Protein AF-A0A495YGP8-F1 (afdb_monomer_lite)

Structure (mmCIF, N/CA/C/O backbone):
data_AF-A0A495YGP8-F1
#
_entry.id   AF-A0A495YGP8-F1
#
loop_
_atom_site.group_PDB
_atom_site.id
_atom_site.type_symbol
_atom_site.label_atom_id
_atom_site.label_alt_id
_atom_site.label_comp_id
_atom_site.label_asym_id
_atom_site.label_entity_id
_atom_site.label_seq_id
_atom_site.pdbx_PDB_ins_code
_atom_site.Cartn_x
_atom_site.Cartn_y
_atom_site.Cartn_z
_atom_site.occupancy
_atom_site.B_iso_or_equiv
_atom_site.auth_seq_id
_atom_site.auth_comp_id
_atom_site.auth_asym_id
_atom_site.auth_atom_id
_atom_site.pdbx_PDB_model_num
ATOM 1 N N . MET A 1 1 ? -3.779 8.834 16.947 1.00 56.94 1 MET A N 1
ATOM 2 C CA . MET A 1 1 ? -3.362 7.499 16.463 1.00 56.94 1 MET A CA 1
ATOM 3 C C . MET A 1 1 ? -3.998 7.220 15.107 1.00 56.94 1 MET A C 1
ATOM 5 O O . MET 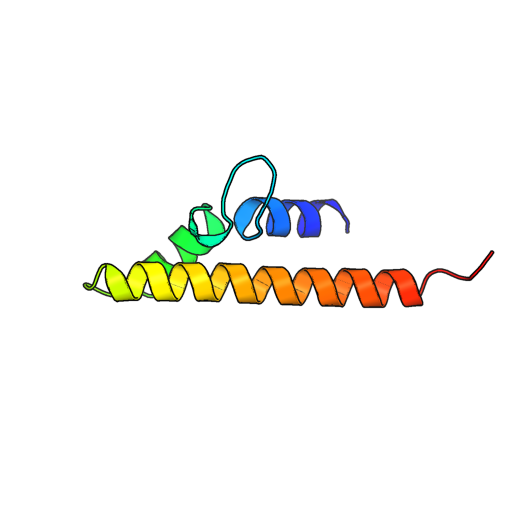A 1 1 ? -3.260 6.939 14.179 1.00 56.94 1 MET A O 1
ATOM 9 N N . GLU A 1 2 ? -5.304 7.475 14.969 1.00 80.81 2 GLU A N 1
ATOM 10 C CA . GLU A 1 2 ? -6.062 7.474 13.700 1.00 80.81 2 GLU A CA 1
ATOM 11 C C . GLU A 1 2 ? -5.362 8.169 12.522 1.00 80.81 2 GLU A C 1
ATOM 13 O O . GLU A 1 2 ? -5.097 7.529 11.517 1.00 80.81 2 GLU A O 1
ATOM 18 N N . ALA A 1 3 ? -4.959 9.441 12.661 1.00 88.25 3 ALA A N 1
ATOM 19 C CA . ALA A 1 3 ? -4.445 10.221 11.527 1.00 88.25 3 ALA A CA 1
ATOM 20 C C . ALA A 1 3 ? -3.245 9.582 10.795 1.00 88.25 3 ALA A C 1
ATOM 22 O O . ALA A 1 3 ? -3.134 9.703 9.578 1.00 88.25 3 ALA A O 1
ATOM 23 N N . GLY A 1 4 ? -2.360 8.888 11.522 1.00 90.56 4 GLY A N 1
ATOM 24 C CA . GLY A 1 4 ? -1.223 8.186 10.921 1.00 90.56 4 GLY A CA 1
ATOM 25 C C . GLY A 1 4 ? -1.645 6.934 10.149 1.00 90.56 4 GLY A C 1
ATOM 26 O O . GLY A 1 4 ? -1.151 6.702 9.050 1.00 90.56 4 GLY A O 1
ATOM 27 N N . LEU A 1 5 ? -2.597 6.167 10.688 1.00 91.62 5 LEU A N 1
ATOM 28 C CA . LEU A 1 5 ? -3.156 4.988 10.020 1.00 91.62 5 LEU A CA 1
ATOM 29 C C . LEU A 1 5 ? -3.978 5.394 8.793 1.00 91.62 5 LEU A C 1
ATOM 31 O O . LEU A 1 5 ? -3.818 4.799 7.733 1.00 91.62 5 LEU A O 1
ATOM 35 N N . SER A 1 6 ? -4.771 6.464 8.891 1.00 92.94 6 SER A N 1
ATOM 36 C CA . SER A 1 6 ? -5.502 7.022 7.750 1.00 92.94 6 SER A CA 1
ATOM 37 C C . SER A 1 6 ? -4.557 7.513 6.651 1.00 92.94 6 SER A C 1
ATOM 39 O O . SER A 1 6 ? -4.828 7.307 5.471 1.00 92.94 6 SER A O 1
ATOM 41 N N . ALA A 1 7 ? -3.432 8.140 7.016 1.00 95.06 7 ALA A N 1
ATOM 42 C CA . ALA A 1 7 ? -2.423 8.556 6.046 1.00 95.06 7 ALA A CA 1
ATOM 43 C C . ALA A 1 7 ? -1.755 7.352 5.364 1.00 95.06 7 ALA A C 1
ATOM 45 O O . ALA A 1 7 ? -1.581 7.367 4.148 1.00 95.06 7 ALA A O 1
ATOM 46 N N . LEU A 1 8 ? -1.423 6.299 6.119 1.00 95.75 8 LEU A N 1
ATOM 47 C CA . LEU A 1 8 ? -0.894 5.056 5.552 1.00 95.75 8 LEU A CA 1
ATOM 48 C C . LEU A 1 8 ? -1.896 4.411 4.591 1.00 95.75 8 LEU A C 1
ATOM 50 O O . LEU A 1 8 ? -1.521 4.097 3.463 1.00 95.75 8 LEU A O 1
ATOM 54 N N . HIS A 1 9 ? -3.165 4.310 4.990 1.00 96.44 9 HIS A N 1
ATOM 55 C CA . HIS A 1 9 ? -4.231 3.784 4.142 1.00 96.44 9 HIS A CA 1
ATOM 56 C C . HIS A 1 9 ? -4.330 4.571 2.832 1.00 96.44 9 HIS A C 1
ATOM 58 O O . HIS A 1 9 ? -4.218 4.015 1.743 1.00 96.44 9 HIS A O 1
ATOM 64 N N . ARG A 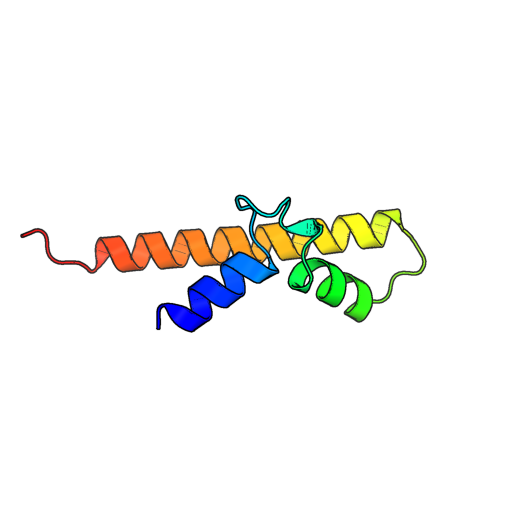1 10 ? -4.423 5.901 2.921 1.00 96.69 10 ARG A N 1
ATOM 65 C CA . ARG A 1 10 ? -4.516 6.769 1.742 1.00 96.69 10 ARG A CA 1
ATOM 66 C C . ARG A 1 10 ? -3.295 6.679 0.822 1.00 96.69 10 ARG A C 1
ATOM 68 O O . ARG A 1 10 ? -3.422 6.976 -0.358 1.00 96.69 10 ARG A O 1
ATOM 75 N N . CYS A 1 11 ? -2.119 6.320 1.331 1.00 97.69 11 CYS A N 1
ATOM 76 C CA . CYS A 1 11 ? -0.888 6.275 0.540 1.00 97.69 11 CYS A CA 1
ATOM 77 C C . CYS A 1 11 ? -0.581 4.907 -0.085 1.00 97.69 11 CYS A C 1
ATOM 79 O O . CYS A 1 11 ? 0.224 4.875 -1.017 1.00 97.69 11 CYS A O 1
ATOM 81 N N . PHE A 1 12 ? -1.164 3.814 0.417 1.00 98.31 12 PHE A N 1
ATOM 82 C CA . PHE A 1 12 ? -0.778 2.446 0.032 1.00 98.31 12 PHE A CA 1
ATOM 83 C C . PHE A 1 12 ? -1.945 1.485 -0.230 1.00 98.31 12 PHE A C 1
ATOM 85 O O . PHE A 1 12 ? -1.749 0.503 -0.940 1.00 98.31 12 PHE A O 1
ATOM 92 N N . CYS A 1 13 ? -3.121 1.722 0.345 1.00 97.94 13 CYS A N 1
ATOM 93 C CA . CYS A 1 13 ? -4.252 0.789 0.323 1.00 97.94 13 CYS A CA 1
ATOM 94 C C . CYS A 1 13 ? -5.232 1.113 -0.796 1.00 97.94 13 CYS A C 1
ATOM 96 O O . CYS A 1 13 ? -5.244 2.244 -1.273 1.00 97.94 13 CYS A O 1
ATOM 98 N N . ASP A 1 14 ? -6.077 0.165 -1.185 1.00 98.12 14 ASP A N 1
ATOM 99 C CA . ASP A 1 14 ? -7.197 0.448 -2.086 1.00 98.12 14 ASP A CA 1
ATOM 100 C C . ASP A 1 14 ? -8.219 1.351 -1.371 1.00 98.12 14 ASP A C 1
ATOM 102 O O . ASP A 1 14 ? -8.550 1.137 -0.205 1.00 98.12 14 ASP A O 1
ATOM 106 N N . ASP A 1 15 ? -8.722 2.384 -2.048 1.00 95.31 15 ASP A N 1
ATOM 107 C CA . ASP A 1 15 ? -9.881 3.158 -1.579 1.00 95.31 15 ASP A CA 1
ATOM 108 C C . ASP A 1 15 ? -10.649 3.776 -2.760 1.00 95.31 15 ASP A C 1
ATOM 110 O O . ASP A 1 15 ? -10.371 3.495 -3.925 1.00 95.31 15 ASP A O 1
ATOM 114 N N . GLU A 1 16 ? -11.625 4.637 -2.465 1.00 95.12 16 GLU A N 1
ATOM 115 C CA . GLU A 1 16 ? -12.433 5.341 -3.470 1.00 95.12 16 GLU A CA 1
ATOM 116 C C . GLU A 1 16 ? -11.622 6.210 -4.453 1.00 95.12 16 GLU A C 1
ATOM 118 O O . GLU A 1 16 ? -12.149 6.629 -5.483 1.00 95.12 16 GLU A O 1
ATOM 123 N N . HIS A 1 17 ? -10.351 6.491 -4.157 1.00 93.00 17 HIS A N 1
ATOM 124 C CA . HIS A 1 17 ? -9.459 7.284 -4.997 1.00 93.00 17 HIS A CA 1
ATOM 125 C C . HIS A 1 17 ? -8.540 6.440 -5.891 1.00 93.00 17 HIS A C 1
ATOM 127 O 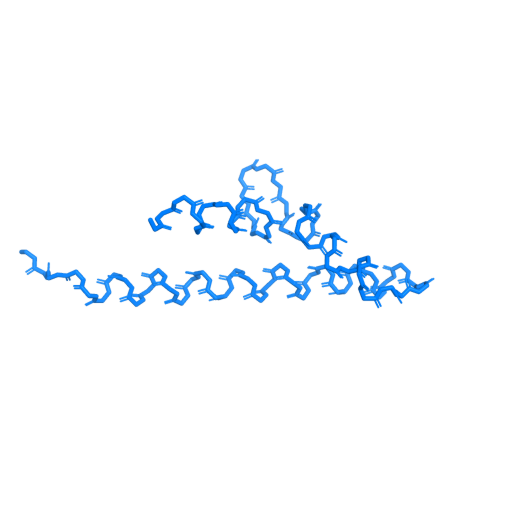O . HIS A 1 17 ? -7.796 7.028 -6.677 1.00 93.00 17 HIS A O 1
ATOM 133 N N . GLY A 1 18 ? -8.573 5.105 -5.796 1.00 95.75 18 GLY A N 1
ATOM 134 C CA . GLY A 1 18 ? -7.862 4.210 -6.714 1.00 95.75 18 GLY A CA 1
ATOM 135 C C . GLY A 1 18 ? -7.175 3.016 -6.053 1.00 95.75 18 GLY A C 1
ATOM 136 O O . GLY A 1 18 ? -7.229 2.827 -4.834 1.00 95.75 18 GLY A O 1
ATOM 137 N N . GLU A 1 19 ? -6.501 2.232 -6.895 1.00 98.06 19 GLU A N 1
ATOM 138 C CA . GLU A 1 19 ? -5.771 1.023 -6.512 1.00 98.06 19 GLU A CA 1
ATOM 139 C C . GLU A 1 19 ? -4.486 1.380 -5.749 1.00 98.06 19 GLU A C 1
ATOM 141 O O . GLU A 1 19 ? -3.716 2.259 -6.139 1.00 98.06 19 GLU A O 1
ATOM 146 N N . GLY A 1 20 ? -4.225 0.682 -4.650 1.00 98.00 20 GLY A N 1
ATOM 147 C CA . GLY A 1 20 ? -3.168 0.963 -3.690 1.00 98.00 20 GLY A CA 1
ATOM 148 C C . GLY A 1 20 ? -1.761 0.90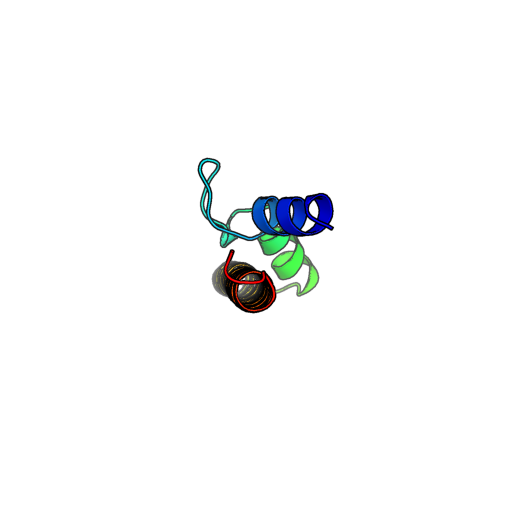6 -4.280 1.00 98.00 20 GLY A C 1
ATOM 149 O O . GLY A 1 20 ? -0.883 1.665 -3.859 1.00 98.00 20 GLY A O 1
ATOM 150 N N . TYR A 1 21 ? -1.525 0.058 -5.287 1.00 97.62 21 TYR A N 1
ATOM 151 C CA . TYR A 1 21 ? -0.218 -0.026 -5.948 1.00 97.62 21 TYR A CA 1
ATOM 152 C C . TYR A 1 21 ? 0.075 1.190 -6.838 1.00 97.62 21 TYR A C 1
ATOM 154 O O . TYR A 1 21 ? 1.240 1.546 -7.008 1.00 97.62 21 TYR A O 1
ATOM 162 N N . GLU A 1 22 ? -0.954 1.886 -7.325 1.00 97.31 22 GLU A N 1
ATOM 163 C CA . GLU A 1 22 ? -0.802 3.119 -8.108 1.00 97.31 22 GLU A CA 1
ATOM 164 C C . GLU A 1 22 ? -0.579 4.356 -7.222 1.00 97.31 22 GLU A C 1
ATOM 166 O O . GLU A 1 22 ? -0.232 5.439 -7.704 1.00 97.31 22 GLU A O 1
ATOM 171 N N . LYS A 1 23 ? -0.752 4.219 -5.903 1.00 98.25 23 LYS A N 1
ATOM 172 C CA . LYS A 1 23 ? -0.651 5.339 -4.966 1.00 98.25 23 LYS A CA 1
ATOM 173 C C . LYS A 1 23 ? 0.783 5.751 -4.682 1.00 98.25 23 LYS A C 1
ATOM 175 O O . LYS A 1 23 ? 1.739 4.986 -4.807 1.00 98.25 23 LYS A O 1
ATOM 180 N N . VAL A 1 24 ? 0.924 6.999 -4.230 1.00 97.31 24 VAL A N 1
ATOM 181 C CA . VAL A 1 24 ? 2.222 7.653 -4.014 1.00 97.31 24 VAL A CA 1
ATOM 182 C C . VAL A 1 24 ? 3.159 6.857 -3.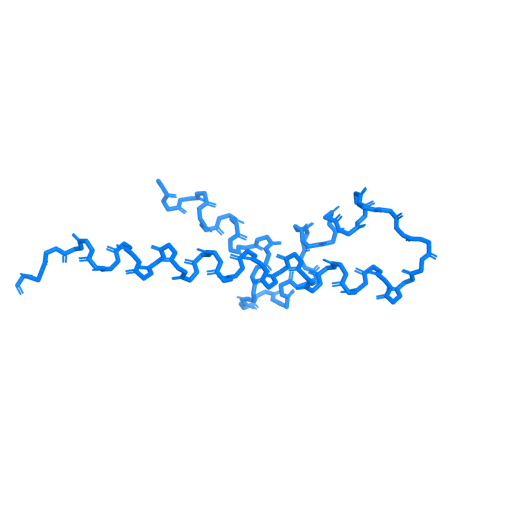104 1.00 97.31 24 VAL A C 1
ATOM 184 O O . VAL A 1 24 ? 4.364 6.863 -3.348 1.00 97.31 24 VAL A O 1
ATOM 187 N N . GLY A 1 25 ? 2.640 6.152 -2.094 1.00 97.25 25 GLY A N 1
ATOM 188 C CA . GLY A 1 25 ? 3.446 5.326 -1.198 1.00 97.25 25 GLY A CA 1
ATOM 189 C C . GLY A 1 25 ? 4.072 4.144 -1.932 1.00 97.25 25 GLY A C 1
ATOM 190 O O . GLY A 1 25 ? 5.295 3.999 -1.938 1.00 97.25 25 GLY A O 1
ATOM 191 N N . SER A 1 26 ? 3.245 3.357 -2.618 1.00 97.56 26 SER A N 1
ATOM 192 C CA . SER A 1 26 ? 3.661 2.186 -3.398 1.00 97.56 26 SER A CA 1
ATOM 193 C C . SER A 1 26 ? 4.599 2.557 -4.549 1.00 97.56 26 SER A C 1
ATOM 195 O O . SER A 1 26 ? 5.652 1.943 -4.728 1.00 97.56 26 SER A O 1
ATOM 197 N N . VAL A 1 27 ? 4.284 3.632 -5.277 1.00 96.00 27 VAL A N 1
ATOM 198 C CA . VAL A 1 27 ? 5.128 4.163 -6.360 1.00 96.00 27 VAL A CA 1
ATOM 199 C C . VAL A 1 27 ? 6.482 4.635 -5.832 1.00 96.00 27 VAL A C 1
ATOM 201 O O . VAL A 1 27 ? 7.514 4.356 -6.443 1.00 96.00 27 VAL A O 1
ATOM 204 N N . SER A 1 28 ? 6.505 5.346 -4.701 1.00 96.00 28 SER A N 1
ATOM 205 C CA . SER A 1 28 ? 7.760 5.831 -4.112 1.00 96.00 28 SER A CA 1
ATOM 206 C C . SER A 1 28 ? 8.616 4.686 -3.583 1.00 96.00 28 SER A C 1
ATOM 208 O O . SER A 1 28 ? 9.831 4.715 -3.764 1.00 96.00 28 SER A O 1
ATOM 210 N N . TYR A 1 29 ? 7.996 3.662 -2.991 1.00 95.62 29 TYR A N 1
ATOM 211 C CA . TYR A 1 29 ? 8.685 2.451 -2.551 1.00 95.62 29 TYR A CA 1
ATOM 212 C C . TYR A 1 29 ? 9.404 1.759 -3.715 1.00 95.62 29 TYR A C 1
ATOM 214 O O . TYR A 1 29 ? 10.614 1.543 -3.650 1.00 95.62 29 TYR A O 1
ATOM 222 N N . ALA A 1 30 ? 8.696 1.482 -4.813 1.00 94.31 30 ALA A N 1
ATOM 223 C CA . ALA A 1 30 ? 9.296 0.816 -5.968 1.00 94.31 30 ALA A CA 1
ATOM 224 C C . ALA A 1 30 ? 10.420 1.650 -6.604 1.00 94.31 30 ALA A C 1
ATOM 226 O O . ALA A 1 30 ? 11.480 1.124 -6.936 1.00 94.31 30 ALA A O 1
ATOM 227 N N . LYS A 1 31 ? 10.236 2.975 -6.705 1.00 92.19 31 LYS A N 1
ATOM 228 C CA . LYS A 1 31 ? 11.278 3.889 -7.202 1.00 92.19 31 LYS A CA 1
ATOM 229 C C . LYS A 1 31 ? 12.511 3.921 -6.303 1.00 92.19 31 LYS A C 1
ATOM 231 O O . LYS A 1 31 ? 13.622 4.003 -6.818 1.00 92.19 31 LYS A O 1
ATOM 236 N N . PHE A 1 32 ? 12.330 3.851 -4.984 1.00 90.25 32 PHE A N 1
ATOM 237 C CA . PHE A 1 32 ? 13.436 3.787 -4.028 1.00 90.25 32 PHE A CA 1
ATOM 238 C C . PHE A 1 32 ? 14.257 2.504 -4.192 1.00 90.25 32 PHE A C 1
ATOM 240 O O . PHE A 1 32 ? 15.483 2.550 -4.133 1.00 90.25 32 PHE A O 1
ATOM 247 N N . HIS A 1 33 ? 13.593 1.378 -4.462 1.00 81.62 33 HIS A N 1
ATOM 248 C CA . HIS A 1 33 ? 14.248 0.099 -4.739 1.00 81.62 33 HIS A CA 1
ATOM 249 C C . HIS A 1 33 ? 14.900 0.011 -6.135 1.00 81.62 33 HIS A C 1
ATOM 251 O O . HIS A 1 33 ? 15.577 -0.978 -6.401 1.00 81.62 33 HIS A O 1
ATOM 257 N N . TYR A 1 34 ? 14.737 1.046 -6.977 1.00 70.56 34 TYR A N 1
ATOM 258 C CA . TYR A 1 34 ? 15.298 1.245 -8.323 1.00 70.56 34 TYR A CA 1
ATOM 259 C C . TYR A 1 34 ? 15.563 -0.049 -9.108 1.00 70.56 34 TYR A C 1
ATOM 261 O O . TYR A 1 34 ? 16.671 -0.590 -9.104 1.00 70.56 34 TYR A O 1
ATOM 269 N N . GLN A 1 35 ? 14.554 -0.503 -9.854 1.00 66.69 35 GLN A N 1
ATOM 270 C CA . GLN A 1 35 ? 14.723 -1.523 -10.891 1.00 66.69 35 GLN A CA 1
ATOM 271 C C . GLN A 1 35 ? 14.553 -0.864 -12.264 1.00 66.69 35 GLN A C 1
ATOM 273 O O . GLN A 1 35 ? 13.648 -0.057 -12.457 1.00 66.69 35 GLN A O 1
ATOM 278 N N . ALA A 1 36 ? 15.442 -1.180 -13.211 1.00 73.19 36 ALA A N 1
ATOM 279 C CA . ALA A 1 36 ? 15.394 -0.653 -14.581 1.00 73.19 36 ALA A CA 1
ATOM 280 C C . ALA A 1 36 ? 14.310 -1.323 -15.455 1.00 73.19 36 ALA A C 1
ATOM 282 O O . ALA A 1 36 ? 14.243 -1.058 -16.652 1.00 73.19 36 ALA A O 1
ATOM 283 N N . ASP A 1 37 ? 13.518 -2.217 -14.862 1.00 84.94 37 ASP A N 1
ATOM 284 C CA . ASP A 1 37 ? 12.493 -3.031 -15.504 1.00 84.94 37 ASP A CA 1
ATOM 285 C C . ASP A 1 37 ? 11.108 -2.622 -14.983 1.00 84.94 37 ASP A C 1
ATOM 287 O O . ASP A 1 37 ? 10.852 -2.668 -13.776 1.00 84.94 37 ASP A O 1
ATOM 291 N N . ASP A 1 38 ? 10.226 -2.213 -15.896 1.00 83.56 38 ASP A N 1
ATOM 292 C CA . ASP A 1 38 ? 8.882 -1.720 -15.579 1.00 83.56 38 ASP A CA 1
ATOM 293 C C . ASP A 1 38 ? 8.012 -2.807 -14.931 1.00 83.56 38 ASP A C 1
ATOM 295 O O . ASP A 1 38 ? 7.258 -2.524 -13.995 1.00 83.56 38 ASP A O 1
ATOM 299 N N . ASP A 1 39 ? 8.168 -4.068 -15.345 1.00 87.31 39 ASP A N 1
ATOM 300 C CA . ASP A 1 39 ? 7.435 -5.188 -14.746 1.00 87.31 39 ASP A CA 1
ATOM 301 C C . ASP A 1 39 ? 7.860 -5.400 -13.289 1.00 87.31 39 ASP A C 1
ATOM 303 O O . ASP A 1 39 ? 7.032 -5.629 -12.395 1.00 87.31 39 ASP A O 1
ATOM 307 N N . ALA A 1 40 ? 9.156 -5.258 -13.017 1.00 88.06 40 ALA A N 1
ATOM 308 C CA . ALA A 1 40 ? 9.679 -5.301 -11.665 1.00 88.06 40 ALA A CA 1
ATOM 309 C C . ALA A 1 40 ? 9.215 -4.110 -10.812 1.00 88.06 40 ALA A C 1
ATOM 311 O O . ALA A 1 40 ? 8.942 -4.292 -9.623 1.00 88.06 40 ALA A O 1
ATOM 312 N N . LEU A 1 41 ? 9.057 -2.919 -11.401 1.00 91.62 41 LEU A N 1
ATOM 313 C CA . LEU A 1 41 ? 8.493 -1.758 -10.706 1.00 91.62 41 LEU A CA 1
ATOM 314 C C . LEU A 1 41 ? 7.044 -2.008 -10.282 1.00 91.62 41 LEU A C 1
ATOM 316 O O . LEU A 1 41 ? 6.705 -1.777 -9.122 1.00 91.62 41 LEU A O 1
ATOM 320 N N . VAL A 1 42 ? 6.194 -2.510 -11.182 1.00 93.06 42 VAL A N 1
ATOM 321 C CA . VAL A 1 42 ? 4.786 -2.809 -10.860 1.00 93.06 42 VAL A CA 1
ATOM 322 C C . VAL A 1 42 ? 4.687 -3.921 -9.814 1.00 93.06 42 VAL A C 1
ATOM 324 O O . VAL A 1 42 ? 3.858 -3.846 -8.903 1.00 93.06 42 VAL A O 1
ATOM 327 N N . ARG A 1 43 ? 5.554 -4.939 -9.883 1.00 94.50 43 ARG A N 1
ATOM 328 C CA . ARG A 1 43 ? 5.640 -5.978 -8.845 1.00 94.50 43 ARG A CA 1
ATOM 329 C C . ARG A 1 43 ? 5.945 -5.374 -7.475 1.00 94.50 43 ARG A C 1
ATOM 331 O O . ARG A 1 43 ? 5.258 -5.697 -6.508 1.00 94.50 43 ARG A O 1
ATOM 338 N N . ASP A 1 44 ? 6.944 -4.502 -7.389 1.00 94.94 44 ASP A N 1
ATOM 339 C CA . ASP A 1 44 ? 7.376 -3.914 -6.120 1.00 94.94 44 ASP A CA 1
ATOM 340 C C . ASP A 1 44 ? 6.327 -2.923 -5.571 1.00 94.94 44 ASP A C 1
ATOM 342 O O . ASP A 1 44 ? 6.103 -2.863 -4.361 1.00 94.94 44 ASP A O 1
ATOM 346 N N . GLN A 1 45 ? 5.603 -2.216 -6.449 1.00 96.75 45 GLN A N 1
ATOM 347 C CA . GLN A 1 45 ? 4.437 -1.403 -6.075 1.00 96.75 45 GLN A CA 1
ATOM 348 C C . GLN A 1 45 ? 3.337 -2.257 -5.434 1.00 96.75 45 GLN A C 1
ATOM 350 O O . GLN A 1 45 ? 2.850 -1.938 -4.348 1.00 96.75 45 GLN A O 1
ATOM 355 N N . ARG A 1 46 ? 2.958 -3.365 -6.085 1.00 97.25 46 ARG A N 1
ATOM 356 C CA . ARG A 1 46 ? 1.931 -4.290 -5.574 1.00 97.25 46 ARG A CA 1
ATOM 357 C C . ARG A 1 46 ? 2.354 -4.944 -4.267 1.00 97.25 46 ARG A C 1
ATOM 359 O O . ARG A 1 46 ? 1.529 -5.093 -3.371 1.00 97.25 46 ARG A O 1
ATOM 366 N N . PHE A 1 47 ? 3.635 -5.286 -4.136 1.00 96.62 47 PHE A N 1
ATOM 367 C CA . PHE A 1 47 ? 4.193 -5.797 -2.889 1.00 96.62 47 PHE A CA 1
ATOM 368 C C . PHE A 1 47 ? 4.033 -4.791 -1.742 1.00 96.62 47 PHE A C 1
ATOM 370 O O . PHE A 1 47 ? 3.507 -5.152 -0.690 1.00 96.62 47 PHE A O 1
ATOM 377 N N . ALA A 1 48 ? 4.429 -3.530 -1.943 1.00 97.62 48 ALA A N 1
ATOM 378 C CA . ALA A 1 48 ? 4.291 -2.495 -0.918 1.00 97.62 48 ALA A CA 1
ATOM 379 C C . ALA A 1 48 ? 2.834 -2.234 -0.529 1.00 97.62 48 ALA A C 1
ATOM 381 O O . ALA A 1 48 ? 2.524 -2.174 0.662 1.00 97.62 48 ALA A O 1
ATOM 382 N N . SER A 1 49 ? 1.950 -2.116 -1.521 1.00 98.50 49 SER A N 1
ATOM 383 C CA . SER A 1 49 ? 0.517 -1.941 -1.292 1.00 98.50 49 SER A CA 1
ATOM 384 C C . SER A 1 49 ? -0.059 -3.080 -0.447 1.00 98.50 49 SER A C 1
ATOM 386 O O . SER A 1 49 ? -0.639 -2.835 0.612 1.00 98.50 49 SER A O 1
ATOM 388 N N . GLY A 1 50 ? 0.191 -4.330 -0.850 1.00 98.19 50 GLY A N 1
ATOM 389 C CA . GLY A 1 50 ? -0.313 -5.508 -0.144 1.00 98.19 50 GLY A CA 1
ATOM 390 C C . GLY A 1 50 ? 0.244 -5.650 1.273 1.00 98.19 50 GLY A C 1
ATOM 391 O O . GLY A 1 50 ? -0.500 -5.986 2.193 1.00 98.19 50 GLY A O 1
ATOM 392 N N . LEU A 1 51 ? 1.531 -5.352 1.479 1.00 98.19 51 LEU A N 1
ATOM 393 C CA . LEU A 1 51 ? 2.157 -5.410 2.801 1.00 98.19 51 LEU A CA 1
ATOM 394 C C . LEU A 1 51 ? 1.518 -4.416 3.778 1.00 98.19 51 LEU A C 1
ATOM 396 O O . LEU A 1 51 ? 1.204 -4.780 4.911 1.00 98.19 51 LEU A O 1
ATOM 400 N N . VAL A 1 52 ? 1.330 -3.163 3.353 1.00 98.00 52 VAL A N 1
ATOM 401 C CA . VAL A 1 52 ? 0.740 -2.129 4.215 1.00 98.00 52 VAL A CA 1
ATOM 402 C C . VAL A 1 52 ? -0.743 -2.401 4.451 1.00 98.00 52 VAL A C 1
ATOM 404 O O . VAL A 1 52 ? -1.186 -2.264 5.588 1.00 98.00 52 VAL A O 1
ATOM 407 N N . GLN A 1 53 ? -1.486 -2.852 3.435 1.00 97.81 53 GLN A N 1
ATOM 408 C CA . GLN A 1 53 ? -2.881 -3.272 3.598 1.00 97.81 53 GLN A CA 1
ATOM 409 C C . GLN A 1 53 ? -3.010 -4.352 4.676 1.00 97.81 53 GLN A C 1
ATOM 411 O O . GLN A 1 53 ? -3.724 -4.154 5.655 1.00 97.81 53 GLN A O 1
ATOM 416 N N . ALA A 1 54 ? -2.250 -5.444 4.554 1.00 97.94 54 ALA A N 1
ATOM 417 C CA . ALA A 1 54 ? -2.293 -6.542 5.517 1.00 97.94 54 ALA A CA 1
ATOM 418 C C . ALA A 1 54 ? -1.917 -6.091 6.940 1.00 97.94 54 ALA A C 1
ATOM 420 O O . ALA A 1 54 ? -2.532 -6.519 7.916 1.00 97.94 54 ALA A O 1
ATOM 421 N N . LEU A 1 55 ? -0.934 -5.192 7.066 1.00 96.81 55 LEU A N 1
ATOM 422 C CA . LEU A 1 55 ? -0.529 -4.632 8.355 1.00 96.81 55 LEU A CA 1
ATOM 423 C C . LEU A 1 55 ? -1.643 -3.793 8.999 1.00 96.81 55 LEU A C 1
ATOM 425 O O . LEU A 1 55 ? -1.874 -3.896 10.206 1.00 96.81 55 LEU A O 1
ATOM 429 N N . LEU A 1 56 ? -2.317 -2.942 8.220 1.00 95.38 56 LEU A N 1
ATOM 430 C CA . LEU A 1 56 ? -3.420 -2.122 8.724 1.00 95.38 56 LEU A CA 1
ATOM 431 C C . LEU A 1 56 ? -4.628 -2.982 9.103 1.00 95.38 56 LEU A C 1
ATOM 433 O O . LEU A 1 56 ? -5.230 -2.738 10.150 1.00 95.38 56 LEU A O 1
ATOM 437 N N . ASP A 1 57 ? -4.933 -4.012 8.316 1.00 95.06 57 ASP A N 1
ATOM 438 C CA . ASP A 1 57 ? -5.994 -4.973 8.623 1.00 95.06 57 ASP A CA 1
ATOM 439 C C . ASP A 1 57 ? -5.717 -5.689 9.957 1.00 95.06 57 ASP A C 1
ATOM 441 O O . ASP A 1 57 ? -6.595 -5.761 10.822 1.00 95.06 57 ASP A O 1
ATOM 445 N N . GLU A 1 58 ? -4.475 -6.136 10.187 1.00 95.62 58 GLU A N 1
ATOM 446 C CA . GLU A 1 58 ? -4.070 -6.758 11.455 1.00 95.62 58 GLU A CA 1
ATOM 447 C C . GLU A 1 58 ? -4.156 -5.776 12.636 1.00 95.62 58 GLU A C 1
ATOM 449 O O . GLU A 1 58 ? -4.629 -6.138 13.720 1.00 95.62 58 GLU A O 1
ATOM 454 N N . PHE A 1 59 ? -3.730 -4.521 12.453 1.00 92.69 59 PHE A N 1
ATOM 455 C CA . PHE A 1 59 ? -3.857 -3.500 13.495 1.00 92.69 59 PHE A CA 1
ATOM 456 C C . PHE A 1 59 ? -5.315 -3.235 13.863 1.00 92.69 59 PHE A C 1
ATOM 458 O O . PHE A 1 59 ? -5.641 -3.195 15.052 1.00 92.69 59 PHE A O 1
ATOM 465 N N . ASN A 1 60 ? -6.187 -3.088 12.869 1.00 90.38 60 ASN A N 1
ATOM 466 C CA . ASN A 1 60 ? -7.611 -2.853 13.084 1.00 90.38 60 ASN A CA 1
ATOM 467 C C . ASN A 1 60 ? -8.271 -4.035 13.802 1.00 90.38 60 ASN A C 1
ATOM 469 O O . ASN A 1 60 ? -9.022 -3.820 14.756 1.00 90.38 60 ASN A O 1
ATOM 473 N N . ALA A 1 61 ? -7.928 -5.274 13.431 1.00 92.00 61 ALA A N 1
ATOM 474 C CA . ALA A 1 61 ? -8.400 -6.472 14.124 1.00 92.00 61 ALA A CA 1
ATOM 475 C C . ALA A 1 61 ? -7.990 -6.471 15.608 1.00 92.00 61 ALA A C 1
ATOM 477 O O . ALA A 1 61 ? -8.838 -6.605 16.493 1.00 92.00 61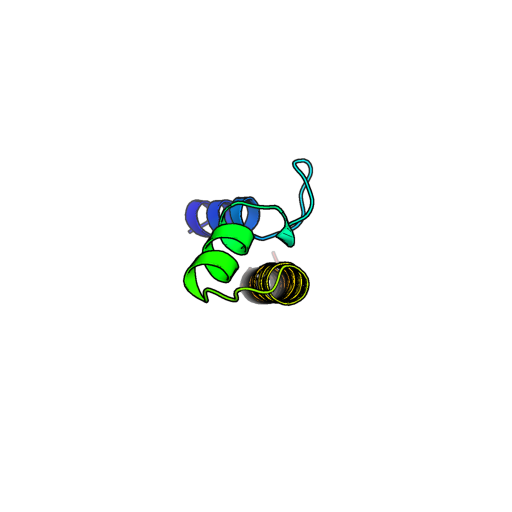 ALA A O 1
ATOM 478 N N . LYS A 1 62 ? -6.710 -6.213 15.907 1.00 91.56 62 LYS A N 1
ATOM 479 C CA . LYS A 1 62 ? -6.209 -6.158 17.293 1.00 91.56 62 LYS A CA 1
ATOM 480 C C . LYS A 1 62 ? -6.796 -5.007 18.105 1.00 91.56 62 LYS A C 1
ATOM 482 O O . LYS A 1 62 ? -6.944 -5.127 19.321 1.00 91.56 62 LYS A O 1
ATOM 487 N N . LEU A 1 63 ? -7.091 -3.870 17.477 1.00 87.38 63 LEU A N 1
ATOM 488 C CA . LEU A 1 63 ? -7.760 -2.755 18.150 1.00 87.38 63 LEU A CA 1
ATOM 489 C C . LEU A 1 63 ? -9.211 -3.103 18.487 1.00 87.38 63 LEU A C 1
ATOM 491 O O . LEU A 1 63 ? -9.647 -2.807 19.600 1.00 87.38 63 LEU A O 1
ATOM 495 N N . ALA A 1 64 ? -9.927 -3.769 17.579 1.00 87.38 64 ALA A N 1
ATOM 496 C CA . ALA A 1 64 ? -11.291 -4.232 17.818 1.00 87.38 64 ALA A CA 1
ATOM 497 C C . ALA A 1 64 ? -11.360 -5.248 18.972 1.00 87.38 64 ALA A C 1
ATOM 499 O O . ALA A 1 64 ? -12.234 -5.140 19.828 1.00 87.38 64 ALA A O 1
ATOM 500 N N . GLU A 1 65 ? -10.401 -6.175 19.063 1.00 90.38 65 GLU A N 1
ATOM 501 C CA . GLU A 1 65 ? -10.295 -7.142 20.172 1.00 90.38 65 GLU A CA 1
ATOM 502 C C . GLU A 1 65 ? -10.089 -6.484 21.546 1.00 90.38 65 GLU A C 1
ATOM 504 O O . GLU A 1 65 ? -10.479 -7.042 22.572 1.00 90.38 65 GLU A O 1
ATOM 509 N N . ARG A 1 66 ? -9.463 -5.303 21.582 1.00 83.31 66 ARG A N 1
ATOM 510 C CA . ARG A 1 66 ? -9.167 -4.569 22.822 1.00 83.31 66 ARG A CA 1
ATOM 511 C C . ARG A 1 66 ? -10.320 -3.701 23.309 1.00 83.31 66 ARG A C 1
ATOM 513 O O . ARG A 1 66 ? -10.259 -3.232 24.446 1.00 83.31 66 ARG A O 1
ATOM 520 N N . GLN A 1 67 ? -11.340 -3.450 22.488 1.00 70.62 67 GLN A N 1
ATOM 521 C CA . GLN A 1 67 ? -12.496 -2.689 22.946 1.00 70.62 67 GLN A CA 1
ATOM 522 C C . GLN A 1 67 ? -13.364 -3.575 23.853 1.00 70.62 67 GLN A C 1
ATOM 524 O O . GLN A 1 67 ? -13.752 -4.673 23.445 1.00 70.62 67 GLN A O 1
ATOM 529 N N . PRO A 1 68 ? -13.660 -3.150 25.097 1.00 59.16 68 PRO A N 1
ATOM 530 C CA . PRO A 1 68 ? -14.504 -3.933 25.984 1.00 59.16 68 PRO A CA 1
ATOM 531 C C . PRO A 1 68 ? -15.888 -4.083 25.348 1.00 59.16 68 PRO A C 1
ATOM 533 O O . PRO A 1 68 ? -16.493 -3.094 24.931 1.00 59.16 68 PRO A O 1
ATOM 536 N N . LYS A 1 69 ? -16.390 -5.323 25.287 1.00 60.12 69 LYS A N 1
ATOM 537 C CA . LYS A 1 69 ? -17.798 -5.585 24.974 1.00 60.12 69 LYS A CA 1
ATOM 538 C C . LYS A 1 69 ? -18.634 -4.854 26.025 1.00 60.12 69 LYS A C 1
ATOM 540 O O . LYS A 1 69 ? -18.576 -5.216 27.200 1.00 60.12 69 LYS A O 1
ATOM 545 N N . THR A 1 70 ? -19.299 -3.788 25.598 1.00 52.41 70 THR A N 1
ATOM 546 C CA . THR A 1 70 ? -20.297 -3.065 26.392 1.00 52.41 70 THR A CA 1
ATOM 547 C C . THR A 1 70 ? -21.595 -3.852 26.442 1.00 52.41 70 THR A C 1
ATOM 549 O O . THR A 1 70 ? -21.873 -4.596 25.472 1.00 52.41 70 THR A O 1
#

Radius of gyration: 14.26 Å; chains: 1; bounding box: 36×17×42 Å

Foldseek 3Di:
DVVVLVVLCQQAEDDPVGHRLPGPNLQVQLVVVDDPDPVSSSVSSNVRSVVSVVVSVVVVVVVVVPDDDD

pLDDT: mean 90.42, std 10.77, range [52.41, 98.5]

Sequence (70 aa):
MEAGLSALHRCFCDDEHGEGYEKVGSVSYAKFHYQADDDALVRDQRFASGLVQALLDEFNAKLAERQPKT

Secondary structure (DSSP, 8-state):
-HHHHHHHHHHHS-BTTB-GGGSHHHHHHHHHT--S-HHHHHHHHHHHHHHHHHHHHHHHHHHHHHS---